Protein AF-A0A920FAN3-F1 (afdb_monomer_lite)

pLDDT: mean 91.74, std 7.5, range [52.72, 97.88]

Radius of gyration: 12.08 Å; chains: 1; bounding box: 30×23×26 Å

Foldseek 3Di:
DQAWPFDPPCVGAAAQDWDFIDGNNFTWIWHRNHVVDIDIDGDPVCVVVSVVSVVVVCVVVPDDDD

Structure (mmCIF, N/CA/C/O backbone):
data_AF-A0A920FAN3-F1
#
_entry.id   AF-A0A920FAN3-F1
#
loop_
_atom_site.group_PDB
_atom_site.id
_atom_site.type_symbol
_atom_site.label_atom_id
_atom_site.label_alt_id
_atom_site.label_comp_id
_atom_site.label_asym_id
_atom_site.label_entity_id
_atom_site.label_seq_id
_atom_site.pdbx_PDB_ins_code
_atom_site.Cartn_x
_atom_site.Cartn_y
_atom_site.Cartn_z
_atom_site.occupancy
_atom_site.B_iso_or_equiv
_atom_site.auth_seq_id
_atom_site.auth_comp_id
_atom_site.auth_asym_id
_atom_site.auth_atom_id
_atom_site.pdbx_PDB_model_num
ATOM 1 N N . MET A 1 1 ? -1.587 11.491 -3.699 1.00 52.72 1 MET A N 1
ATOM 2 C CA . MET A 1 1 ? -0.754 10.280 -3.891 1.00 52.72 1 MET A CA 1
ATOM 3 C C . MET A 1 1 ? -1.370 9.167 -3.059 1.00 52.72 1 MET A C 1
ATOM 5 O O . MET A 1 1 ? -1.612 9.412 -1.888 1.00 52.72 1 MET A O 1
ATOM 9 N N . LYS A 1 2 ? -1.631 7.983 -3.628 1.00 67.38 2 LYS A N 1
ATOM 10 C CA . LYS A 1 2 ? -2.314 6.848 -2.960 1.00 67.38 2 LYS A CA 1
ATOM 11 C C . LYS A 1 2 ? -1.493 6.181 -1.826 1.00 67.38 2 LYS A C 1
ATOM 13 O O . LYS A 1 2 ? -1.918 5.204 -1.223 1.00 67.38 2 LYS A O 1
ATOM 18 N N . GLY A 1 3 ? -0.338 6.764 -1.486 1.00 78.38 3 GLY A N 1
ATOM 19 C CA . GLY A 1 3 ? 0.279 6.622 -0.167 1.00 78.38 3 GLY A CA 1
ATOM 20 C C . GLY A 1 3 ? 1.220 5.436 0.031 1.00 78.38 3 GLY A C 1
ATOM 21 O O . GLY A 1 3 ? 1.336 5.004 1.175 1.00 78.38 3 GLY A O 1
ATOM 22 N N . SER A 1 4 ? 1.888 4.933 -1.019 1.00 89.06 4 SER A N 1
ATOM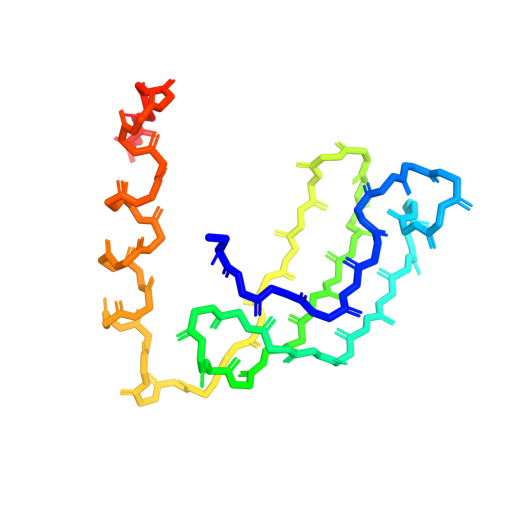 23 C CA . SER A 1 4 ? 2.915 3.889 -0.869 1.00 89.06 4 SER A CA 1
ATOM 24 C C . SER A 1 4 ? 4.332 4.421 -0.682 1.00 89.06 4 SER A C 1
ATOM 26 O O . SER A 1 4 ? 4.671 5.515 -1.134 1.00 89.06 4 SER A O 1
ATOM 28 N N . GLY A 1 5 ? 5.148 3.626 0.014 1.00 90.94 5 GLY A N 1
ATOM 29 C CA . GLY A 1 5 ? 6.590 3.834 0.143 1.00 90.94 5 GLY A CA 1
ATOM 30 C C . GLY A 1 5 ? 7.427 3.002 -0.834 1.00 90.94 5 GLY A C 1
ATOM 31 O O . GLY A 1 5 ? 8.645 2.987 -0.694 1.00 90.94 5 GLY A O 1
ATOM 32 N N . VAL A 1 6 ? 6.799 2.278 -1.768 1.00 91.81 6 VAL A N 1
ATOM 33 C CA . VAL A 1 6 ? 7.496 1.470 -2.784 1.00 91.81 6 VAL A CA 1
ATOM 34 C C . VAL A 1 6 ? 7.488 2.177 -4.137 1.00 91.81 6 VAL A C 1
ATOM 36 O O . VAL A 1 6 ? 6.542 2.893 -4.466 1.00 91.81 6 VAL A O 1
ATOM 39 N N . ASP A 1 7 ? 8.537 1.960 -4.925 1.00 93.00 7 ASP A N 1
ATOM 40 C CA . ASP A 1 7 ? 8.561 2.331 -6.338 1.00 93.00 7 ASP A CA 1
ATOM 41 C C . ASP A 1 7 ? 7.904 1.217 -7.161 1.00 93.00 7 ASP A C 1
ATOM 43 O O . ASP A 1 7 ? 8.427 0.108 -7.230 1.00 93.00 7 ASP A O 1
ATOM 47 N N . TRP A 1 8 ? 6.756 1.520 -7.768 1.00 91.88 8 TRP A N 1
ATOM 48 C CA . TRP A 1 8 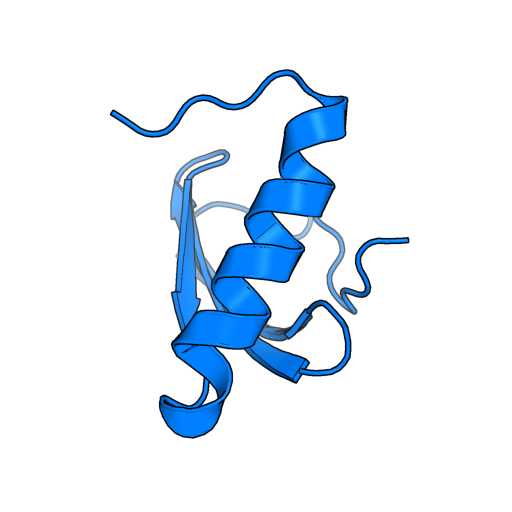? 5.938 0.568 -8.530 1.00 91.88 8 TRP A CA 1
ATOM 49 C C . TRP A 1 8 ? 6.465 0.269 -9.933 1.00 91.88 8 TRP A C 1
ATOM 51 O O . TRP A 1 8 ? 5.856 -0.512 -10.660 1.00 91.88 8 TRP A O 1
ATOM 61 N N . HIS A 1 9 ? 7.556 0.903 -10.360 1.00 92.31 9 HIS A N 1
ATOM 62 C CA . HIS A 1 9 ? 8.130 0.611 -11.663 1.00 92.31 9 HIS A CA 1
ATOM 63 C C . HIS A 1 9 ? 8.568 -0.863 -11.740 1.00 92.31 9 HIS A C 1
ATOM 65 O O . HIS A 1 9 ? 9.184 -1.376 -10.809 1.00 92.31 9 HIS A O 1
ATOM 71 N N . LEU A 1 10 ? 8.328 -1.539 -12.870 1.00 90.94 10 LEU A N 1
ATOM 72 C CA . LEU A 1 10 ? 8.619 -2.977 -13.040 1.00 90.94 10 LEU A CA 1
ATOM 73 C C . LEU A 1 10 ? 10.094 -3.356 -12.802 1.00 90.94 10 LEU A C 1
ATOM 75 O O . LEU A 1 10 ? 10.400 -4.480 -12.423 1.00 90.94 10 LEU A O 1
ATOM 79 N N . ASN A 1 11 ? 11.016 -2.407 -13.003 1.00 92.88 11 ASN A N 1
ATOM 80 C C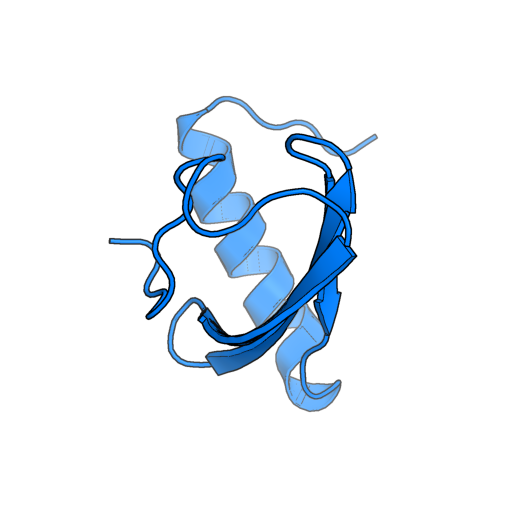A . ASN A 1 11 ? 12.447 -2.592 -12.711 1.00 92.88 11 ASN A CA 1
ATOM 81 C C . ASN A 1 11 ? 12.789 -2.490 -11.211 1.00 92.88 11 ASN A C 1
ATOM 83 O O . ASN A 1 11 ? 13.912 -2.809 -10.827 1.00 92.88 11 ASN A O 1
ATOM 87 N N . SER A 1 12 ? 11.855 -2.011 -10.390 1.00 93.44 12 SER A N 1
ATOM 88 C CA . SER A 1 12 ? 12.014 -1.775 -8.953 1.00 93.44 12 SER A CA 1
ATOM 89 C C . SER A 1 12 ? 11.178 -2.752 -8.120 1.00 93.44 12 SER A C 1
ATOM 91 O O . SER A 1 12 ? 11.668 -3.260 -7.112 1.00 93.44 12 SER A O 1
ATOM 93 N N . PHE A 1 13 ? 9.944 -3.044 -8.546 1.00 93.56 13 PHE A N 1
ATOM 94 C CA . PHE A 1 13 ? 9.007 -3.937 -7.858 1.00 93.56 13 PHE A CA 1
ATOM 95 C C . PHE A 1 13 ? 8.300 -4.860 -8.866 1.00 93.56 13 PHE A C 1
ATOM 97 O O . PHE A 1 13 ? 7.151 -4.643 -9.246 1.00 93.56 13 PHE A O 1
ATOM 104 N N . GLY A 1 14 ? 9.042 -5.853 -9.363 1.00 93.69 14 GLY A N 1
ATOM 105 C CA . GLY A 1 14 ? 8.577 -6.823 -10.362 1.00 93.69 14 GLY A CA 1
ATOM 106 C C . GLY A 1 14 ? 7.979 -8.095 -9.754 1.00 93.69 14 GLY A C 1
ATOM 107 O O . GLY A 1 14 ? 7.816 -8.192 -8.541 1.00 93.69 14 GLY A O 1
ATOM 108 N N . ALA A 1 15 ? 7.664 -9.078 -10.601 1.00 94.00 15 ALA A N 1
ATOM 109 C CA . ALA A 1 15 ? 7.134 -10.372 -10.162 1.00 94.00 15 ALA A CA 1
ATOM 110 C C . ALA A 1 15 ? 8.034 -11.041 -9.102 1.00 94.00 15 ALA A C 1
ATOM 112 O O . ALA A 1 15 ? 9.259 -10.895 -9.135 1.00 94.00 15 ALA A O 1
ATOM 113 N N . ASP A 1 16 ? 7.409 -11.758 -8.166 1.00 91.50 16 ASP A N 1
ATOM 114 C CA . ASP A 1 16 ? 8.013 -12.411 -6.995 1.00 91.50 16 ASP A CA 1
ATOM 115 C C . ASP A 1 16 ? 8.630 -11.454 -5.950 1.00 91.50 16 ASP A C 1
ATOM 117 O O . ASP A 1 16 ? 9.263 -11.901 -4.986 1.00 91.50 16 ASP A O 1
ATOM 121 N N . TYR A 1 17 ? 8.438 -10.136 -6.087 1.00 95.31 17 TYR A N 1
ATOM 122 C CA . TYR A 1 17 ? 8.800 -9.177 -5.041 1.00 95.31 17 TYR A CA 1
ATOM 123 C C . TYR A 1 17 ? 7.680 -9.028 -4.017 1.00 95.31 17 TYR A C 1
ATOM 125 O O . TYR A 1 17 ? 6.510 -8.865 -4.350 1.00 95.31 17 TYR A O 1
ATOM 133 N N . CYS A 1 18 ? 8.071 -8.972 -2.746 1.00 96.56 18 CYS A N 1
ATOM 134 C CA . CYS A 1 18 ? 7.167 -8.716 -1.637 1.00 96.56 18 CYS A CA 1
ATOM 135 C C . CYS A 1 18 ? 7.767 -7.654 -0.714 1.00 96.56 18 CYS A C 1
ATOM 137 O O . CYS A 1 18 ? 8.957 -7.691 -0.388 1.00 96.56 18 CYS A O 1
ATOM 139 N N . ALA A 1 19 ? 6.949 -6.690 -0.296 1.00 96.50 19 ALA A N 1
ATOM 140 C CA . ALA A 1 19 ? 7.369 -5.629 0.607 1.00 96.50 19 ALA A CA 1
ATOM 141 C C . ALA A 1 19 ? 6.281 -5.284 1.618 1.00 96.50 19 ALA A C 1
ATOM 143 O O . ALA A 1 19 ? 5.090 -5.240 1.310 1.00 96.50 19 ALA A O 1
ATOM 144 N N . HIS A 1 20 ? 6.721 -4.960 2.831 1.00 96.44 20 HIS A N 1
ATOM 145 C CA . HIS A 1 20 ? 5.877 -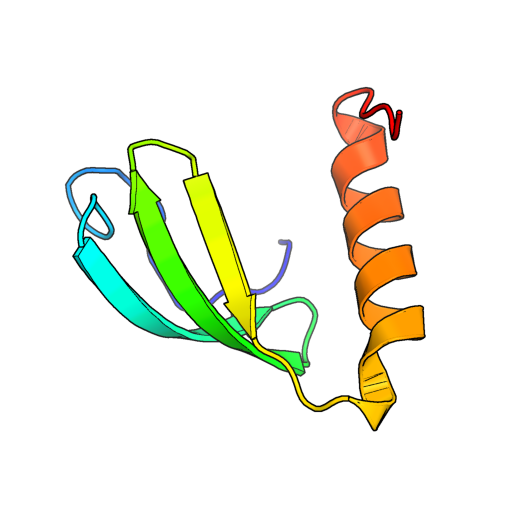4.283 3.799 1.00 96.44 20 HIS A CA 1
ATOM 146 C C . HIS A 1 20 ? 5.980 -2.774 3.581 1.00 96.44 20 HIS A C 1
ATOM 148 O O . HIS A 1 20 ? 7.076 -2.215 3.517 1.00 96.44 20 HIS A O 1
ATOM 154 N N . THR A 1 21 ? 4.841 -2.111 3.440 1.00 94.69 21 THR A N 1
ATOM 155 C CA . THR A 1 21 ? 4.762 -0.687 3.129 1.00 94.69 21 THR A CA 1
ATOM 156 C C . THR A 1 21 ? 3.499 -0.075 3.727 1.00 94.69 21 THR A C 1
ATOM 158 O O . THR A 1 21 ? 2.764 -0.708 4.486 1.00 94.69 21 THR A O 1
ATOM 161 N N . LYS A 1 22 ? 3.258 1.192 3.404 1.00 92.75 22 LYS A N 1
ATOM 162 C CA . LYS A 1 22 ? 1.996 1.869 3.679 1.00 92.75 22 LYS A CA 1
ATOM 163 C C . LYS A 1 22 ? 1.133 1.864 2.417 1.00 92.75 22 LYS A C 1
ATOM 165 O O . LYS A 1 22 ? 1.670 1.957 1.323 1.00 92.75 22 LYS A O 1
ATOM 170 N N . LEU A 1 23 ? -0.181 1.781 2.548 1.00 94.00 23 LEU A N 1
ATOM 171 C CA . LEU A 1 23 ? -1.152 2.048 1.485 1.00 94.00 23 LEU A CA 1
ATOM 172 C C . LEU A 1 23 ? -2.327 2.783 2.116 1.00 94.00 23 LEU A C 1
ATOM 174 O O . LEU A 1 23 ? -2.859 2.302 3.109 1.00 94.00 23 LEU A O 1
ATOM 178 N N . PHE A 1 24 ? -2.706 3.949 1.582 1.00 91.75 24 PHE A N 1
ATOM 179 C CA . PHE A 1 24 ? -3.788 4.772 2.150 1.00 91.75 24 PHE A CA 1
ATOM 180 C C . PHE A 1 24 ? -3.668 4.977 3.672 1.00 91.75 24 PHE A C 1
ATOM 182 O O . PHE A 1 24 ? -4.613 4.783 4.423 1.00 91.75 24 PHE A O 1
ATOM 189 N N . ASP A 1 25 ? -2.462 5.310 4.136 1.00 90.56 25 ASP A N 1
ATOM 190 C CA . ASP A 1 25 ? -2.147 5.496 5.561 1.00 90.56 25 ASP A CA 1
ATOM 191 C C . ASP A 1 25 ? -2.239 4.241 6.456 1.00 90.56 25 ASP A C 1
ATOM 193 O O . ASP A 1 25 ? -1.939 4.321 7.647 1.00 90.56 25 ASP A O 1
ATOM 197 N N . LEU A 1 26 ? -2.504 3.065 5.881 1.00 93.44 26 LEU A N 1
ATOM 198 C CA . LEU A 1 26 ? -2.539 1.776 6.572 1.00 93.44 26 LEU A CA 1
ATOM 199 C C . LEU A 1 26 ? -1.287 0.940 6.293 1.00 93.44 26 LEU A C 1
ATOM 201 O O . LEU A 1 26 ? -0.730 0.968 5.198 1.00 93.44 26 LEU A O 1
ATOM 205 N N . ALA A 1 27 ? -0.847 0.172 7.290 1.00 94.94 27 ALA A N 1
ATOM 206 C CA . ALA A 1 27 ? 0.216 -0.811 7.106 1.00 94.94 27 ALA A CA 1
ATOM 207 C C . ALA A 1 27 ? -0.294 -1.972 6.239 1.00 94.94 27 ALA A C 1
ATOM 209 O O . ALA A 1 27 ? -1.328 -2.571 6.548 1.00 94.94 27 ALA A O 1
ATOM 210 N N . ALA A 1 28 ? 0.446 -2.296 5.182 1.00 96.19 28 ALA A N 1
ATOM 211 C CA . ALA A 1 28 ? 0.092 -3.336 4.229 1.00 96.19 28 ALA A CA 1
ATOM 212 C C . ALA A 1 28 ? 1.331 -4.125 3.799 1.00 96.19 28 ALA A C 1
ATOM 214 O O . ALA A 1 28 ? 2.416 -3.568 3.629 1.00 96.19 28 ALA A O 1
ATOM 215 N N . THR A 1 29 ? 1.163 -5.423 3.581 1.00 97.44 29 THR A N 1
ATOM 216 C CA . THR A 1 29 ? 2.123 -6.219 2.813 1.00 97.44 29 THR A CA 1
ATOM 217 C C . THR A 1 29 ? 1.604 -6.339 1.391 1.00 97.44 29 THR A C 1
ATOM 219 O O . THR A 1 29 ? 0.447 -6.700 1.190 1.00 97.44 29 THR A O 1
ATOM 222 N N . VAL A 1 30 ? 2.455 -6.023 0.423 1.00 96.56 30 VAL A N 1
ATOM 223 C CA . VAL A 1 30 ? 2.166 -6.137 -1.005 1.00 96.56 30 VAL A CA 1
ATOM 224 C C . VAL A 1 30 ? 3.040 -7.247 -1.562 1.00 96.56 30 VAL A C 1
ATOM 226 O O . VAL A 1 30 ? 4.260 -7.188 -1.408 1.00 96.56 30 VAL A O 1
ATOM 229 N N . ASP A 1 31 ? 2.418 -8.237 -2.189 1.00 97.19 31 ASP A N 1
ATOM 230 C CA . ASP A 1 31 ? 3.084 -9.351 -2.862 1.00 97.19 31 ASP A CA 1
ATOM 231 C C . ASP A 1 31 ? 2.781 -9.281 -4.365 1.00 97.19 31 ASP A C 1
ATOM 233 O O . ASP A 1 31 ? 1.624 -9.372 -4.775 1.00 97.19 31 ASP A O 1
ATOM 237 N N . CYS A 1 32 ? 3.810 -9.052 -5.180 1.00 96.56 32 CYS A N 1
ATOM 238 C CA . CYS A 1 32 ? 3.713 -8.959 -6.633 1.00 96.56 32 CYS A CA 1
ATOM 239 C C . CYS A 1 32 ? 3.728 -10.369 -7.228 1.00 96.56 32 CYS A C 1
ATOM 241 O O . CYS A 1 32 ? 4.781 -10.995 -7.369 1.00 96.56 32 CYS A O 1
ATOM 243 N N . ARG A 1 33 ? 2.542 -10.886 -7.553 1.00 95.62 33 ARG A N 1
ATOM 244 C CA . ARG A 1 33 ? 2.350 -12.257 -8.043 1.00 95.62 33 ARG A CA 1
ATOM 245 C C . ARG A 1 33 ? 2.692 -12.393 -9.527 1.00 95.62 33 ARG A C 1
ATOM 247 O O . ARG A 1 33 ? 3.094 -13.472 -9.948 1.00 95.62 33 ARG A O 1
ATOM 254 N N . ASP A 1 34 ? 2.512 -11.320 -10.295 1.00 93.81 34 ASP A N 1
ATOM 255 C CA . ASP A 1 34 ? 2.866 -11.183 -11.715 1.00 93.81 34 ASP A CA 1
ATOM 256 C C . ASP A 1 34 ? 2.855 -9.686 -12.105 1.00 93.81 34 ASP A C 1
ATOM 258 O O . ASP A 1 34 ? 2.563 -8.826 -11.271 1.00 93.81 34 ASP A O 1
ATOM 262 N N . ILE A 1 35 ? 3.143 -9.357 -13.369 1.00 88.44 35 ILE A N 1
ATOM 263 C CA . ILE A 1 35 ? 3.024 -8.000 -13.921 1.00 88.44 35 ILE A CA 1
ATOM 264 C C . ILE A 1 35 ? 1.612 -7.464 -13.659 1.00 88.44 35 ILE A C 1
ATOM 266 O O . ILE A 1 35 ? 0.628 -8.019 -14.140 1.00 88.44 35 ILE A O 1
ATOM 270 N N . ASP A 1 36 ? 1.540 -6.369 -12.902 1.00 88.12 36 ASP A N 1
ATOM 271 C CA . ASP A 1 36 ? 0.305 -5.693 -12.494 1.00 88.12 36 ASP A CA 1
ATOM 272 C C . ASP A 1 36 ? -0.686 -6.560 -11.681 1.00 88.12 36 ASP A C 1
ATOM 274 O O . ASP A 1 36 ? -1.848 -6.183 -11.513 1.00 88.12 36 ASP A O 1
ATOM 278 N N . VAL A 1 37 ? -0.238 -7.692 -11.118 1.00 93.56 37 VAL A N 1
ATOM 279 C CA . VAL A 1 37 ? -1.046 -8.567 -10.251 1.00 93.56 37 VAL A CA 1
ATOM 280 C C . VAL A 1 37 ? -0.471 -8.569 -8.840 1.00 93.56 37 VAL A C 1
ATOM 282 O O . VAL A 1 37 ? 0.622 -9.082 -8.596 1.00 93.56 37 VAL A O 1
ATOM 285 N N . PHE A 1 38 ? -1.236 -8.032 -7.890 1.00 95.06 38 PHE A N 1
ATOM 286 C CA . PHE A 1 38 ? -0.792 -7.854 -6.511 1.00 95.06 38 PHE A CA 1
ATOM 287 C C . PHE A 1 38 ? -1.768 -8.474 -5.517 1.00 95.06 38 PHE A C 1
ATOM 289 O O . PHE A 1 38 ? -2.959 -8.162 -5.540 1.00 95.06 38 PHE A O 1
ATOM 296 N N . ASP A 1 39 ? -1.238 -9.250 -4.577 1.00 97.06 39 ASP A N 1
ATOM 297 C CA . ASP A 1 39 ? -1.952 -9.577 -3.350 1.00 97.06 39 ASP A CA 1
ATOM 298 C C . ASP A 1 39 ? -1.648 -8.507 -2.298 1.00 97.06 39 ASP A C 1
ATOM 300 O O . ASP A 1 39 ? -0.491 -8.149 -2.054 1.00 97.06 39 ASP A O 1
ATOM 304 N N . ILE A 1 40 ? -2.698 -7.998 -1.653 1.00 95.94 40 ILE A N 1
ATOM 305 C CA . ILE A 1 40 ? -2.584 -6.984 -0.604 1.00 95.94 40 ILE A CA 1
ATOM 306 C C . ILE A 1 40 ? -3.084 -7.568 0.713 1.00 95.94 40 ILE A C 1
ATOM 308 O O . ILE A 1 40 ? -4.256 -7.912 0.863 1.00 95.94 40 ILE A O 1
ATOM 312 N N . TYR A 1 41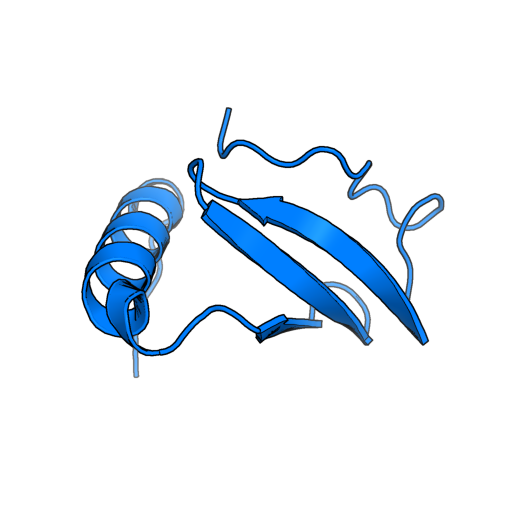 ? -2.193 -7.624 1.697 1.00 97.31 41 TYR A N 1
ATOM 313 C CA . TYR A 1 41 ? -2.486 -8.116 3.035 1.00 97.31 41 TYR A CA 1
ATOM 314 C C . TYR A 1 41 ? -2.507 -6.953 4.021 1.00 97.31 41 TYR A C 1
ATOM 316 O O . TYR A 1 41 ? -1.513 -6.248 4.196 1.00 97.31 41 TYR A O 1
ATOM 324 N N . ILE A 1 42 ? -3.632 -6.789 4.711 1.00 97.00 42 ILE A N 1
ATOM 325 C CA . ILE A 1 42 ? -3.839 -5.771 5.746 1.00 97.00 42 ILE A CA 1
ATOM 326 C C . ILE A 1 42 ? -4.418 -6.400 7.013 1.00 97.00 42 ILE A C 1
ATOM 328 O O . ILE A 1 42 ? -4.919 -7.528 7.009 1.00 97.00 42 ILE A O 1
ATOM 332 N N . ALA A 1 43 ? -4.386 -5.660 8.120 1.00 97.31 43 ALA A N 1
ATOM 333 C CA . ALA A 1 43 ? -5.072 -6.086 9.331 1.00 97.31 43 ALA A CA 1
ATOM 334 C C . ALA A 1 43 ? -6.596 -6.109 9.108 1.00 97.31 43 ALA A C 1
ATOM 336 O O . ALA A 1 43 ? -7.196 -5.113 8.708 1.00 97.31 43 ALA A O 1
ATOM 337 N N . ARG A 1 44 ? -7.231 -7.247 9.427 1.00 97.19 44 ARG A N 1
ATOM 338 C CA . ARG A 1 44 ? -8.659 -7.519 9.163 1.00 97.19 44 ARG A CA 1
ATOM 339 C C . ARG A 1 44 ? -9.612 -6.425 9.651 1.00 97.19 44 ARG A C 1
ATOM 341 O O . ARG A 1 44 ? -10.631 -6.193 9.013 1.00 97.19 44 ARG A O 1
ATOM 348 N N . GLY A 1 45 ? -9.294 -5.769 10.768 1.00 97.88 45 GLY A N 1
ATOM 349 C CA . GLY A 1 45 ? -10.124 -4.702 11.338 1.00 97.88 45 GLY A CA 1
ATOM 350 C C . GLY A 1 45 ? -10.307 -3.484 10.425 1.00 97.88 45 GLY A C 1
ATOM 351 O O . GLY A 1 45 ? -11.247 -2.732 10.632 1.00 97.88 45 GLY A O 1
ATOM 352 N N . PHE A 1 46 ? -9.454 -3.320 9.410 1.00 96.19 46 PHE A N 1
ATOM 353 C CA . PHE A 1 46 ? -9.518 -2.222 8.442 1.00 96.19 46 PHE A CA 1
ATOM 354 C C . PHE A 1 46 ? -10.024 -2.660 7.062 1.00 96.19 46 PHE A C 1
ATOM 356 O O . PHE A 1 46 ? -10.002 -1.862 6.135 1.00 96.19 46 PHE A O 1
ATOM 363 N N . ALA A 1 47 ? -10.453 -3.918 6.896 1.00 95.94 47 ALA A N 1
ATOM 364 C CA . ALA A 1 47 ? -10.749 -4.478 5.577 1.00 95.94 47 ALA A CA 1
ATOM 365 C C . ALA A 1 47 ? -11.828 -3.702 4.806 1.00 95.94 47 ALA A C 1
ATOM 367 O O . ALA A 1 47 ? -11.655 -3.438 3.622 1.00 95.94 47 ALA A O 1
ATOM 368 N N . GLU A 1 48 ? -12.915 -3.318 5.478 1.00 96.69 48 GLU A N 1
ATOM 369 C CA . GLU A 1 48 ? -14.032 -2.597 4.856 1.00 96.69 48 GLU A CA 1
ATOM 370 C C . GLU A 1 48 ? -13.640 -1.172 4.434 1.00 96.69 48 GLU A C 1
ATOM 372 O O . GLU A 1 48 ? -13.859 -0.785 3.289 1.00 96.69 48 GLU A O 1
ATOM 377 N N . ASP A 1 49 ? -12.990 -0.425 5.330 1.00 94.81 49 ASP A N 1
ATOM 378 C CA . ASP A 1 49 ? -12.526 0.947 5.080 1.00 94.81 49 ASP A CA 1
ATOM 379 C C . ASP A 1 49 ? -11.451 1.006 3.981 1.00 94.81 49 ASP A C 1
ATOM 381 O O . ASP A 1 49 ? -11.510 1.828 3.062 1.00 94.81 49 ASP A O 1
ATOM 385 N N . PHE A 1 50 ? -10.504 0.062 4.020 1.00 94.94 50 PHE A N 1
ATOM 386 C CA . PHE A 1 50 ? -9.489 -0.082 2.983 1.00 94.94 50 PHE A CA 1
ATOM 387 C C . PHE A 1 50 ? -10.118 -0.394 1.626 1.00 94.94 50 PHE A C 1
ATOM 389 O O . PHE A 1 50 ? -9.732 0.207 0.626 1.00 94.94 50 PHE A O 1
ATOM 396 N N . TRP A 1 51 ? -11.088 -1.315 1.583 1.00 94.38 51 TRP A N 1
ATOM 397 C CA . TRP A 1 51 ? -11.777 -1.666 0.345 1.00 94.38 51 TRP A CA 1
ATOM 398 C C . TRP A 1 51 ? -12.514 -0.463 -0.246 1.00 94.38 51 TRP A C 1
ATOM 400 O O . TRP A 1 51 ? -12.315 -0.159 -1.419 1.00 94.38 51 TRP A O 1
ATOM 410 N N . GLY A 1 52 ? -13.285 0.271 0.562 1.00 94.56 52 GLY A N 1
ATOM 411 C CA . GLY A 1 52 ? -13.963 1.492 0.116 1.00 94.56 52 GLY A CA 1
ATOM 412 C C . GLY A 1 52 ? -12.985 2.525 -0.451 1.00 94.56 52 GLY A C 1
ATOM 413 O O . GLY A 1 52 ? -13.156 2.990 -1.574 1.00 94.56 52 GLY A O 1
ATOM 414 N N . THR A 1 53 ? -11.892 2.791 0.266 1.00 93.81 53 THR A N 1
ATOM 415 C CA . THR A 1 53 ? -10.856 3.735 -0.185 1.00 93.81 53 THR A CA 1
ATOM 416 C C . THR A 1 53 ? -10.170 3.278 -1.477 1.00 93.81 53 THR A C 1
ATOM 418 O O . THR A 1 53 ? -9.900 4.091 -2.365 1.00 93.81 53 THR A O 1
ATOM 421 N N . LEU A 1 54 ? -9.887 1.978 -1.612 1.00 93.00 54 LEU A N 1
ATOM 422 C CA . LEU A 1 54 ? -9.294 1.409 -2.821 1.00 93.00 54 LEU A CA 1
ATOM 423 C C . LEU A 1 54 ? -10.228 1.579 -4.024 1.00 93.00 54 LEU A C 1
ATOM 425 O O . LEU A 1 54 ? -9.773 1.973 -5.098 1.00 93.00 54 LEU A O 1
ATOM 429 N N . MET A 1 55 ? -11.519 1.315 -3.835 1.00 93.31 55 MET A N 1
ATOM 430 C CA . MET A 1 55 ? -12.556 1.482 -4.849 1.00 93.31 55 MET A CA 1
ATOM 431 C C . MET A 1 55 ? -12.723 2.948 -5.258 1.00 93.31 55 MET A C 1
ATOM 433 O O . MET A 1 55 ? -12.673 3.256 -6.447 1.00 93.31 55 MET A O 1
ATOM 437 N N . ASP A 1 56 ? -12.802 3.875 -4.304 1.00 92.38 56 ASP A N 1
ATOM 438 C CA . ASP A 1 56 ? -12.851 5.315 -4.590 1.00 92.38 56 ASP A CA 1
ATOM 439 C C . ASP A 1 56 ? -11.630 5.768 -5.398 1.00 92.38 56 ASP A C 1
ATOM 441 O O . ASP A 1 56 ? -11.738 6.507 -6.378 1.00 92.38 56 ASP A O 1
ATOM 445 N N . ALA A 1 57 ? -10.450 5.265 -5.037 1.00 90.81 57 ALA A N 1
ATOM 446 C CA . ALA A 1 57 ? -9.224 5.541 -5.763 1.00 90.81 57 ALA A CA 1
ATOM 447 C C . ALA A 1 57 ? -9.237 4.926 -7.175 1.00 90.81 57 ALA A C 1
ATOM 449 O O . ALA A 1 57 ? -8.669 5.504 -8.105 1.00 90.81 57 ALA A O 1
ATOM 450 N N . ALA A 1 58 ? -9.823 3.745 -7.350 1.00 91.50 58 ALA A N 1
ATOM 451 C CA . ALA A 1 58 ? -9.933 3.076 -8.640 1.00 91.50 58 ALA A CA 1
ATOM 452 C C . ALA A 1 58 ? -11.004 3.724 -9.542 1.00 91.50 58 ALA A C 1
ATOM 454 O O . ALA A 1 58 ? -10.916 3.614 -10.767 1.00 91.50 58 ALA A O 1
ATOM 455 N N . ALA A 1 59 ? -11.981 4.444 -8.971 1.00 91.62 59 ALA A N 1
ATOM 456 C CA . ALA A 1 59 ? -13.075 5.100 -9.703 1.00 91.62 59 ALA A CA 1
ATOM 457 C C . ALA A 1 59 ? -12.571 6.129 -10.718 1.00 91.62 59 ALA A C 1
ATOM 459 O O . ALA A 1 59 ? -13.150 6.267 -11.794 1.00 91.62 59 ALA A O 1
ATOM 460 N N . GLU A 1 60 ? -11.443 6.780 -10.422 1.00 91.00 60 GLU A N 1
ATOM 461 C CA . GLU A 1 60 ? -10.735 7.687 -11.336 1.00 91.00 60 GLU A CA 1
ATOM 462 C C . GLU A 1 60 ? -10.402 7.032 -12.691 1.00 91.00 60 GLU A C 1
ATOM 464 O O . GLU A 1 60 ? -10.328 7.712 -13.712 1.00 91.00 60 GLU A O 1
ATOM 469 N N . PHE A 1 61 ? -10.255 5.706 -12.709 1.00 91.25 61 PHE A N 1
ATOM 470 C CA . PHE A 1 61 ? -9.878 4.914 -13.879 1.00 91.25 61 PHE A CA 1
ATOM 471 C C . PHE A 1 61 ? -11.034 4.058 -14.417 1.00 91.25 61 PHE A C 1
ATOM 473 O O . PHE A 1 61 ? -10.825 3.247 -15.316 1.00 91.25 61 PHE A O 1
ATOM 480 N N . GLY A 1 62 ? -12.253 4.239 -13.892 1.00 90.69 62 GLY A N 1
ATOM 481 C CA . GLY A 1 62 ? -13.446 3.528 -14.351 1.00 90.69 62 GLY A CA 1
ATOM 482 C C . GLY A 1 62 ? -13.500 2.055 -13.943 1.00 90.69 62 GLY A C 1
ATOM 483 O O . GLY A 1 62 ? -13.994 1.242 -14.723 1.00 90.69 62 GLY A O 1
ATOM 484 N N . TYR A 1 63 ? -12.986 1.702 -12.757 1.00 84.12 63 TYR A N 1
ATOM 485 C CA . TYR A 1 63 ? -13.030 0.316 -12.277 1.00 84.12 63 TYR A CA 1
ATOM 486 C C . TYR A 1 63 ? -14.454 -0.255 -12.251 1.00 84.12 63 TYR A C 1
ATOM 488 O O . TYR A 1 63 ? -15.441 0.464 -12.067 1.00 84.12 63 TYR A O 1
ATOM 496 N N . GLN A 1 64 ? -14.531 -1.576 -12.382 1.00 81.69 64 GLN A N 1
ATOM 497 C CA . GLN A 1 64 ? -15.743 -2.363 -12.204 1.00 81.69 64 GLN A CA 1
ATOM 498 C C . GLN A 1 64 ? -15.417 -3.529 -11.268 1.00 81.69 64 GLN A C 1
ATOM 500 O O . GLN A 1 64 ? -14.320 -4.084 -11.328 1.00 81.69 64 GLN A O 1
ATOM 505 N N . VAL A 1 65 ? -16.346 -3.850 -10.372 1.00 78.75 65 VAL A N 1
ATOM 506 C CA . VAL A 1 65 ?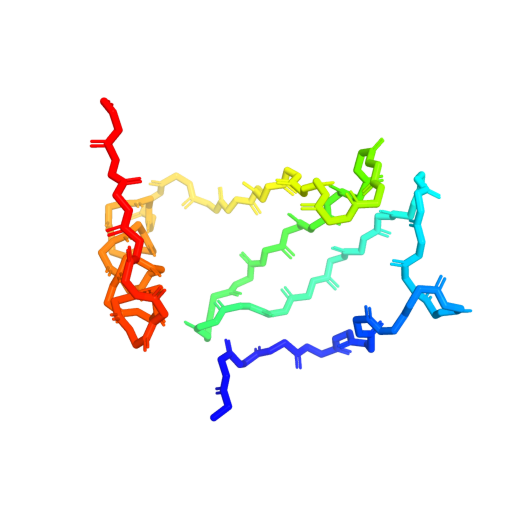 -16.317 -5.083 -9.577 1.00 78.75 65 VAL A CA 1
ATOM 507 C C . VAL A 1 65 ? -17.352 -5.998 -10.208 1.00 78.75 65 VAL A C 1
ATOM 509 O O . VAL A 1 65 ? -18.501 -5.577 -10.364 1.00 78.75 65 VAL A O 1
ATOM 512 N N . ASP A 1 66 ? -16.925 -7.195 -10.597 1.00 70.44 66 ASP A N 1
ATOM 513 C CA . ASP A 1 66 ? -17.809 -8.250 -11.102 1.00 70.44 66 ASP A CA 1
ATOM 514 C C . ASP A 1 66 ? -18.573 -8.950 -9.965 1.00 70.44 66 ASP A C 1
ATOM 516 O O . ASP A 1 66 ? -17.985 -9.147 -8.872 1.00 70.44 66 ASP A O 1
#

Secondary structure (DSSP, 8-state):
----SS--STTTS-TT-EEEEEETTEEEEEEEEETTEEEEEE-GGGHHHHHHHHHHHHHTTT----

Sequence (66 aa):
MKGSGVDWHLNSFGADYCAHTKLFDLAATVDCRDIDVFDIYIARGFAEDFWGTLMDAAAEFGYQVD